Protein AF-A0A7C1HIT1-F1 (afdb_monomer)

Solvent-accessible surface area (backbone atoms only — not comparable to full-atom values): 6759 Å² total; per-residue (Å²): 109,67,68,51,52,52,29,60,74,68,69,52,84,42,75,69,48,53,55,53,48,53,53,50,50,51,51,51,54,51,48,54,52,48,53,55,49,46,60,65,65,63,60,73,76,79,74,75,85,76,88,72,82,80,82,71,89,66,81,78,59,95,64,76,54,52,67,64,52,51,56,52,52,52,51,55,50,55,66,68,71,66,65,56,73,73,54,48,55,50,52,49,55,52,53,55,50,52,50,55,51,56,56,52,57,59,60,70,75,106

Structure (mmCIF, N/CA/C/O backbone):
data_AF-A0A7C1HIT1-F1
#
_entry.id   AF-A0A7C1HIT1-F1
#
loop_
_atom_site.group_PDB
_atom_site.id
_atom_site.type_symbol
_atom_site.label_atom_id
_atom_site.label_alt_id
_atom_site.label_comp_id
_atom_site.label_asym_id
_atom_site.label_entity_id
_atom_site.label_seq_id
_atom_site.pdbx_PDB_ins_code
_atom_site.Cartn_x
_atom_site.Cartn_y
_atom_site.Cartn_z
_atom_site.occupancy
_atom_site.B_iso_or_equiv
_atom_site.auth_seq_id
_atom_site.auth_comp_id
_atom_site.auth_asym_id
_atom_site.auth_atom_id
_atom_site.pdbx_PDB_model_num
ATOM 1 N N . MET A 1 1 ? -30.526 -17.022 37.687 1.00 77.06 1 MET A N 1
ATOM 2 C CA . MET A 1 1 ? -29.998 -16.541 38.984 1.00 77.06 1 MET A CA 1
ATOM 3 C C . MET A 1 1 ? -31.082 -16.576 40.048 1.00 77.06 1 MET A C 1
ATOM 5 O O . MET A 1 1 ? -30.806 -17.114 41.108 1.00 77.06 1 MET A O 1
ATOM 9 N N . GLU A 1 2 ? -32.300 -16.109 39.755 1.00 82.25 2 GLU A N 1
ATOM 10 C CA . GLU A 1 2 ? -33.446 -16.156 40.684 1.00 82.25 2 GLU A CA 1
ATOM 11 C C . GLU A 1 2 ? -33.694 -17.533 41.310 1.00 82.25 2 GLU A C 1
ATOM 13 O O . GLU A 1 2 ? -33.853 -17.617 42.522 1.00 82.25 2 GLU A O 1
ATOM 18 N N . ASP A 1 3 ? -33.630 -18.613 40.525 1.00 80.25 3 ASP A N 1
ATOM 19 C CA . ASP A 1 3 ? -33.784 -19.978 41.053 1.00 80.25 3 ASP A CA 1
ATOM 20 C C . ASP A 1 3 ? -32.745 -20.324 42.127 1.00 80.25 3 ASP A C 1
ATOM 22 O O . ASP A 1 3 ? -33.068 -20.946 43.127 1.00 80.25 3 ASP A O 1
ATOM 26 N N . VAL A 1 4 ? -31.492 -19.891 41.950 1.00 80.88 4 VAL A N 1
ATOM 27 C CA . VAL A 1 4 ? -30.416 -20.164 42.917 1.00 80.88 4 VAL A CA 1
ATOM 28 C C . VAL A 1 4 ? -30.605 -19.335 44.184 1.00 80.88 4 VAL A C 1
ATOM 30 O O . VAL A 1 4 ? -30.333 -19.816 45.276 1.00 80.88 4 VAL A O 1
ATOM 33 N N . VAL A 1 5 ? -31.104 -18.104 44.052 1.00 82.56 5 VAL A N 1
ATOM 34 C CA . VAL A 1 5 ? -31.431 -17.247 45.199 1.00 82.56 5 VAL A CA 1
ATOM 35 C C . VAL A 1 5 ? -32.579 -17.852 46.009 1.00 82.56 5 VAL A C 1
ATOM 37 O O . VAL A 1 5 ? -32.465 -17.933 47.228 1.00 82.56 5 VAL A O 1
ATOM 40 N N . LYS A 1 6 ? -33.635 -18.341 45.346 1.00 85.88 6 LYS A N 1
ATOM 41 C CA . LYS A 1 6 ? -34.754 -19.038 46.001 1.00 85.88 6 LYS A CA 1
ATOM 42 C C . LYS A 1 6 ? -34.299 -20.329 46.686 1.00 85.88 6 LYS A C 1
ATOM 44 O O . LYS A 1 6 ? -34.639 -20.537 47.847 1.00 85.88 6 LYS A O 1
ATOM 49 N N . ASP A 1 7 ? -33.481 -21.142 46.015 1.00 84.62 7 ASP A N 1
ATOM 50 C CA . ASP A 1 7 ? -32.916 -22.374 46.583 1.00 84.62 7 ASP A CA 1
ATOM 51 C C . ASP A 1 7 ? -32.076 -22.086 47.843 1.00 84.62 7 ASP A C 1
ATOM 53 O O . ASP A 1 7 ? -32.190 -22.790 48.846 1.00 84.62 7 ASP A O 1
ATOM 57 N N . LEU A 1 8 ? -31.259 -21.025 47.820 1.00 82.06 8 LEU A N 1
ATOM 58 C CA . LEU A 1 8 ? -30.438 -20.605 48.961 1.00 82.06 8 LEU A CA 1
ATOM 59 C C . LEU A 1 8 ? -31.281 -20.035 50.111 1.00 82.06 8 LEU A C 1
ATOM 61 O O . LEU A 1 8 ? -31.013 -20.348 51.269 1.00 82.06 8 LEU A O 1
ATOM 65 N N . GLN A 1 9 ? -32.309 -19.237 49.809 1.00 83.69 9 GLN A N 1
ATOM 66 C CA . GLN A 1 9 ? -33.242 -18.697 50.808 1.00 83.69 9 GLN A CA 1
ATOM 67 C C . GLN A 1 9 ? -34.042 -19.796 51.513 1.00 83.69 9 GLN A C 1
ATOM 69 O O . GLN A 1 9 ? -34.332 -19.682 52.700 1.00 83.69 9 GLN A O 1
ATOM 74 N N . GLN A 1 10 ? -34.371 -20.868 50.793 1.00 87.25 10 GLN A N 1
ATOM 75 C CA . GLN A 1 10 ? -35.099 -22.021 51.320 1.00 87.25 10 GLN A CA 1
ATOM 76 C C . GLN A 1 10 ? -34.180 -23.088 51.943 1.00 87.25 10 GLN A C 1
ATOM 78 O O . GLN A 1 10 ? -34.660 -24.162 52.287 1.00 87.25 10 GLN A O 1
ATOM 83 N N . GLN A 1 11 ? -32.870 -22.822 52.069 1.00 78.62 11 GLN A N 1
ATOM 84 C CA . GLN A 1 11 ? -31.848 -23.770 52.551 1.00 78.62 11 GLN A CA 1
ATOM 85 C C . GLN A 1 11 ? -31.773 -25.095 51.759 1.00 78.62 11 GLN A C 1
ATOM 87 O O . GLN A 1 11 ? -31.171 -26.073 52.204 1.00 78.62 11 GLN A O 1
ATOM 92 N N . ASN A 1 12 ? -32.315 -25.122 50.541 1.00 79.19 12 ASN A N 1
ATOM 93 C CA . ASN A 1 12 ? -32.355 -26.296 49.677 1.00 79.19 12 ASN A CA 1
ATOM 94 C C . ASN A 1 12 ? -31.073 -26.391 48.843 1.00 79.19 12 ASN A C 1
ATOM 96 O O . ASN A 1 12 ? -31.036 -26.095 47.646 1.00 79.19 12 ASN A O 1
ATOM 100 N N . ILE A 1 13 ? -29.988 -26.826 49.486 1.00 80.44 13 ILE A N 1
ATOM 101 C CA . ILE A 1 13 ? -28.683 -26.984 48.837 1.00 80.44 13 ILE A CA 1
ATOM 102 C C . ILE A 1 13 ? -28.651 -28.314 48.073 1.00 80.44 13 ILE A C 1
ATOM 104 O O . ILE A 1 13 ? -28.201 -29.347 48.568 1.00 80.44 13 ILE A O 1
ATOM 108 N N . SER A 1 14 ? -29.136 -28.291 46.832 1.00 85.38 14 SER A N 1
ATOM 109 C CA . SER A 1 14 ? -29.024 -29.428 45.914 1.00 85.38 14 SER A CA 1
ATOM 110 C C . SER A 1 14 ? -27.714 -29.385 45.110 1.00 85.38 14 SER A C 1
ATOM 112 O O . SER A 1 14 ? -27.126 -28.322 44.888 1.00 85.38 14 SER A O 1
ATOM 114 N N . ARG A 1 15 ? -27.283 -30.531 44.557 1.00 83.38 15 ARG A N 1
ATOM 115 C CA . ARG A 1 15 ? -26.155 -30.595 43.597 1.00 83.38 15 ARG A CA 1
ATOM 116 C C . ARG A 1 15 ? -26.329 -29.639 42.410 1.00 83.38 15 ARG A C 1
ATOM 118 O O . ARG A 1 15 ? -25.359 -29.063 41.926 1.00 83.38 15 ARG A O 1
ATOM 125 N N . ARG A 1 16 ? -27.569 -29.438 41.953 1.00 85.81 16 ARG A N 1
ATOM 126 C CA . ARG A 1 16 ? -27.893 -28.523 40.849 1.00 85.81 16 ARG A CA 1
ATOM 127 C C . ARG A 1 16 ? -27.626 -27.066 41.229 1.00 85.81 16 ARG A C 1
ATOM 129 O O . ARG A 1 16 ? -27.129 -26.304 40.401 1.00 85.81 16 ARG A O 1
ATOM 136 N N . THR A 1 17 ? -27.928 -26.695 42.469 1.00 85.50 17 THR A N 1
ATOM 137 C CA . THR A 1 17 ? -27.707 -25.355 43.027 1.00 85.50 17 THR A CA 1
ATOM 138 C C . THR A 1 17 ? -26.206 -25.058 43.130 1.00 85.50 17 THR A C 1
ATOM 140 O O . THR A 1 17 ? -25.763 -24.005 42.674 1.00 85.50 17 THR A O 1
ATOM 143 N N . ILE A 1 18 ? -25.405 -26.028 43.591 1.00 86.56 18 ILE A N 1
ATOM 144 C CA . ILE A 1 18 ? -23.933 -25.927 43.660 1.00 86.56 18 ILE A CA 1
ATOM 145 C C . ILE A 1 18 ? -23.318 -25.721 42.266 1.00 86.56 18 ILE A C 1
ATOM 147 O O . ILE A 1 18 ? -22.551 -24.779 42.064 1.00 86.56 18 ILE A O 1
ATOM 151 N N . ASN A 1 19 ? -23.700 -26.540 41.280 1.00 88.94 19 ASN A N 1
ATOM 152 C CA . ASN A 1 19 ? -23.169 -26.440 39.913 1.00 88.94 19 ASN A CA 1
ATOM 153 C C . ASN A 1 19 ? -23.491 -25.088 39.258 1.00 88.94 19 ASN A C 1
ATOM 155 O O . ASN A 1 19 ? -22.644 -24.482 38.601 1.00 88.94 19 ASN A O 1
ATOM 159 N N . ARG A 1 20 ? -24.716 -24.582 39.454 1.00 88.81 20 ARG A N 1
ATOM 160 C CA . ARG A 1 20 ? -25.106 -23.253 38.960 1.00 88.81 20 ARG A CA 1
ATOM 161 C C . ARG A 1 20 ? -24.272 -22.150 39.603 1.00 88.81 20 ARG A C 1
ATOM 163 O O . ARG A 1 20 ? -23.897 -21.200 38.920 1.00 88.81 20 ARG A O 1
ATOM 170 N N . GLN A 1 21 ? -23.944 -22.292 40.883 1.00 90.06 21 GLN A N 1
ATOM 171 C CA . GLN A 1 21 ? -23.172 -21.287 41.597 1.00 90.06 21 GLN A CA 1
ATOM 172 C C . GLN A 1 21 ? -21.691 -21.279 41.221 1.00 90.06 21 GLN A C 1
ATOM 174 O O . GLN A 1 21 ? -21.098 -20.207 41.119 1.00 90.06 21 GLN A O 1
ATOM 179 N N . GLN A 1 22 ? -21.125 -22.435 40.874 1.00 89.44 22 GLN A N 1
ATOM 180 C CA . GLN A 1 22 ? -19.801 -22.518 40.248 1.00 89.44 22 GLN A CA 1
ATOM 181 C C . GLN A 1 22 ? -19.765 -21.812 38.883 1.00 89.44 22 GLN A C 1
ATOM 183 O O . GLN A 1 22 ? -18.841 -21.048 38.611 1.00 89.44 22 GLN A O 1
ATOM 188 N N . GLN A 1 23 ? -20.795 -21.993 38.048 1.00 90.12 23 GLN A N 1
ATOM 189 C CA . GLN A 1 23 ? -20.891 -21.299 36.756 1.00 90.12 23 GLN A CA 1
ATOM 190 C C . GLN A 1 23 ? -21.031 -19.778 36.914 1.00 90.12 23 GLN A C 1
ATOM 192 O O . GLN A 1 23 ? -20.432 -19.021 36.151 1.00 90.12 23 GLN A O 1
ATOM 197 N N . ILE A 1 24 ? -21.813 -19.318 37.897 1.00 90.25 24 ILE A N 1
ATOM 198 C CA . ILE A 1 24 ? -21.965 -17.886 38.198 1.00 90.25 24 ILE A CA 1
ATOM 199 C C . ILE A 1 24 ? -20.632 -17.299 38.668 1.00 90.25 24 ILE A C 1
ATOM 201 O O . ILE A 1 24 ? -20.219 -16.258 38.158 1.00 90.25 24 ILE A O 1
ATOM 205 N N . LEU A 1 25 ? -19.927 -17.987 39.570 1.00 90.75 25 LEU A N 1
ATOM 206 C CA . LEU A 1 25 ? -18.607 -17.570 40.040 1.00 90.75 25 LEU A CA 1
ATOM 207 C C . LEU A 1 25 ? -17.604 -17.450 38.886 1.00 90.75 25 LEU A C 1
ATOM 209 O O . LEU A 1 25 ? -16.919 -16.436 38.773 1.00 90.75 25 LEU A O 1
ATOM 213 N N . GLN A 1 26 ? -17.555 -18.442 37.997 1.00 90.75 26 GLN A N 1
ATOM 214 C CA . GLN A 1 26 ? -16.667 -18.420 36.836 1.00 90.75 26 GLN A CA 1
ATOM 215 C C . GLN A 1 26 ? -16.956 -17.219 35.922 1.00 90.75 26 GLN A C 1
ATOM 217 O O . GLN A 1 26 ? -16.041 -16.481 35.564 1.00 90.75 26 GLN A O 1
ATOM 222 N N . ARG A 1 27 ? -18.236 -16.951 35.628 1.00 89.75 27 ARG A N 1
ATOM 223 C CA . ARG A 1 27 ? -18.643 -15.786 34.824 1.00 89.75 27 ARG A CA 1
ATOM 224 C C . ARG A 1 27 ? -18.283 -14.455 35.486 1.00 89.75 27 ARG A C 1
ATOM 226 O O . ARG A 1 27 ? -17.919 -13.519 34.781 1.00 89.75 27 ARG A O 1
ATOM 233 N N . LEU A 1 28 ? -18.368 -14.355 36.814 1.00 90.19 28 LEU A N 1
ATOM 234 C CA . LEU A 1 28 ? -17.968 -13.151 37.550 1.00 90.19 28 LEU A CA 1
ATOM 235 C C . LEU A 1 28 ? -16.453 -12.918 37.488 1.00 90.19 28 LEU A C 1
ATOM 237 O O . LEU A 1 28 ? -16.017 -11.787 37.270 1.00 90.19 28 LEU A O 1
ATOM 241 N N . LEU A 1 29 ? -15.655 -13.980 37.619 1.00 92.31 29 LEU A N 1
ATOM 242 C CA . LEU A 1 29 ? -14.197 -13.911 37.479 1.00 92.31 29 LEU A CA 1
ATOM 243 C C . LEU A 1 29 ? -13.788 -13.503 36.057 1.00 92.31 29 LEU A C 1
ATOM 245 O O . LEU A 1 29 ? -12.932 -12.630 35.881 1.00 92.31 29 LEU A O 1
ATOM 249 N N . ASP A 1 30 ? -14.441 -14.073 35.044 1.00 86.12 30 ASP A N 1
ATOM 250 C CA . ASP A 1 30 ? -14.210 -13.723 33.642 1.00 86.12 30 ASP A CA 1
ATOM 251 C C . ASP A 1 30 ? -14.619 -12.274 33.345 1.00 86.12 30 ASP A C 1
ATOM 253 O O . ASP A 1 30 ? -13.874 -11.547 32.683 1.00 86.12 30 ASP A O 1
ATOM 257 N N . ALA A 1 31 ? -15.748 -11.810 33.890 1.00 86.31 31 ALA A N 1
ATOM 258 C CA . ALA A 1 31 ? -16.193 -10.425 33.760 1.00 86.31 31 ALA A CA 1
ATOM 259 C C . ALA A 1 31 ? -15.206 -9.440 34.408 1.00 86.31 31 ALA A C 1
ATOM 261 O O . ALA A 1 31 ? -14.847 -8.438 33.790 1.00 86.31 31 ALA A O 1
ATOM 262 N N . GLN A 1 32 ? -14.698 -9.742 35.607 1.00 82.75 32 GLN A N 1
ATOM 263 C CA . GLN A 1 32 ? -13.685 -8.923 36.282 1.00 82.75 32 GLN A CA 1
ATOM 264 C C . GLN A 1 32 ? -12.375 -8.865 35.482 1.00 82.75 32 GLN A C 1
ATOM 266 O O . GLN A 1 32 ? -11.771 -7.796 35.335 1.00 82.75 32 GLN A O 1
ATOM 271 N N . LYS A 1 33 ? -11.933 -10.005 34.939 1.00 83.00 33 LYS A N 1
ATOM 272 C CA . LYS A 1 33 ? -10.743 -10.086 34.081 1.00 83.00 33 LYS A CA 1
ATOM 273 C C . LYS A 1 33 ? -10.941 -9.309 32.779 1.00 83.00 33 LYS A C 1
ATOM 275 O O . LYS A 1 33 ? -10.030 -8.598 32.357 1.00 83.00 33 LYS A O 1
ATOM 280 N N . SER A 1 34 ? -12.121 -9.412 32.168 1.00 76.69 34 SER A N 1
ATOM 281 C CA . SER A 1 34 ? -12.482 -8.691 30.947 1.00 76.69 34 SER A CA 1
ATOM 282 C C . SER A 1 34 ? -12.547 -7.184 31.177 1.00 76.69 34 SER A C 1
ATOM 284 O O . SER A 1 34 ? -11.946 -6.448 30.403 1.00 76.69 34 SER A O 1
ATOM 286 N N . ALA A 1 35 ? -13.183 -6.724 32.258 1.00 77.19 35 ALA A N 1
ATOM 287 C CA . ALA A 1 35 ? -13.243 -5.306 32.619 1.00 77.19 35 ALA A CA 1
ATOM 288 C C . ALA A 1 35 ? -11.832 -4.719 32.797 1.00 77.19 35 ALA A C 1
ATOM 290 O O . ALA A 1 35 ? -11.476 -3.744 32.141 1.00 77.19 35 ALA A O 1
ATOM 291 N N . ARG A 1 36 ? -10.965 -5.402 33.561 1.00 74.69 36 ARG A N 1
ATOM 292 C CA . ARG A 1 36 ? -9.557 -4.997 33.734 1.00 74.69 36 ARG A CA 1
ATOM 293 C C . ARG A 1 36 ? -8.770 -4.994 32.423 1.00 74.69 36 ARG A C 1
ATOM 295 O O . ARG A 1 36 ? -7.968 -4.091 32.192 1.00 74.69 36 ARG A O 1
ATOM 302 N N . LYS A 1 37 ? -8.976 -5.995 31.559 1.00 65.81 37 LYS A N 1
ATOM 303 C CA . LYS A 1 37 ? -8.314 -6.085 30.246 1.00 65.81 37 LYS A CA 1
ATOM 304 C C . LYS A 1 37 ? -8.804 -4.994 29.296 1.00 65.81 3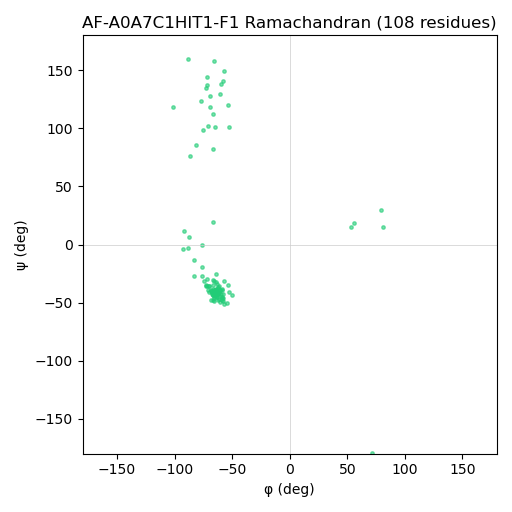7 LYS A C 1
ATOM 306 O O . LYS A 1 37 ? -8.000 -4.435 28.558 1.00 65.81 37 LYS A O 1
ATOM 311 N N . GLN A 1 38 ? -10.094 -4.679 29.319 1.00 62.19 38 GLN A N 1
ATOM 312 C CA . GLN A 1 38 ? -10.704 -3.624 28.519 1.00 62.19 38 GLN A CA 1
ATOM 313 C C . GLN A 1 38 ? -10.220 -2.243 28.966 1.00 62.19 38 GLN A C 1
ATOM 315 O O . GLN A 1 38 ? -9.882 -1.442 28.102 1.00 62.19 38 GLN A O 1
ATOM 320 N N . ASP A 1 39 ? -10.071 -1.997 30.270 1.00 59.47 39 ASP A N 1
ATOM 321 C CA . ASP A 1 39 ? -9.464 -0.766 30.799 1.00 59.47 39 ASP A CA 1
ATOM 322 C C . ASP A 1 39 ? -7.984 -0.631 30.406 1.00 59.47 39 ASP A C 1
ATOM 324 O O . ASP A 1 39 ? -7.526 0.455 30.044 1.00 59.47 39 ASP A O 1
ATOM 328 N N . TYR A 1 40 ? -7.232 -1.739 30.400 1.00 59.41 40 TYR A N 1
ATOM 329 C CA . TYR A 1 40 ? -5.843 -1.754 29.921 1.00 59.41 40 TYR A CA 1
ATOM 330 C C . TYR A 1 40 ? -5.738 -1.574 28.397 1.00 59.41 40 TYR A C 1
ATOM 332 O O . TYR A 1 40 ? -4.817 -0.918 27.914 1.00 59.41 40 TYR A O 1
ATOM 340 N N . SER A 1 41 ? -6.684 -2.132 27.637 1.00 60.59 41 SER A N 1
ATOM 341 C CA . SER A 1 41 ? -6.701 -2.111 26.168 1.00 60.59 41 SER A CA 1
ATOM 342 C C . SER A 1 41 ? -7.297 -0.828 25.581 1.00 60.59 41 SER A C 1
ATOM 344 O O . SER A 1 41 ? -6.953 -0.473 24.456 1.00 60.59 41 SER A O 1
ATOM 346 N N . ARG A 1 42 ? -8.201 -0.143 26.296 1.00 58.22 42 ARG A N 1
ATOM 347 C CA . ARG A 1 42 ? -8.859 1.099 25.850 1.00 58.22 42 ARG A CA 1
ATOM 348 C C . ARG A 1 42 ? -8.096 2.366 26.201 1.00 58.22 42 ARG A C 1
ATOM 350 O O . ARG A 1 42 ? -8.510 3.440 25.764 1.00 58.22 42 ARG A O 1
ATOM 357 N N . LYS A 1 43 ? -6.964 2.275 26.910 1.00 60.22 43 LYS A N 1
ATOM 358 C CA . LYS A 1 43 ? -5.979 3.364 26.919 1.00 60.22 43 LYS A CA 1
ATOM 359 C C . LYS A 1 43 ? -5.383 3.469 25.521 1.00 60.22 43 LYS A C 1
ATOM 361 O O . LYS A 1 43 ? -4.327 2.919 25.225 1.00 60.22 43 LYS A O 1
ATOM 366 N N . ARG A 1 44 ? -6.121 4.154 24.651 1.00 60.31 44 ARG A N 1
ATOM 367 C CA . ARG A 1 44 ? -5.720 4.557 23.313 1.00 60.31 44 ARG A CA 1
ATOM 368 C C . ARG A 1 44 ? -4.392 5.299 23.470 1.00 60.31 44 ARG A C 1
ATOM 370 O O . ARG A 1 44 ? -4.375 6.444 23.914 1.00 60.31 44 ARG A O 1
ATOM 377 N N . LYS A 1 45 ? -3.273 4.633 23.186 1.00 61.84 45 LYS A N 1
ATOM 378 C CA . LYS A 1 45 ? -1.982 5.305 23.057 1.00 61.84 45 LYS A CA 1
ATOM 379 C C . LYS A 1 45 ? -2.076 6.084 21.755 1.00 61.84 45 LYS A C 1
ATOM 381 O O . LYS A 1 45 ? -2.077 5.487 20.685 1.00 61.84 45 LYS A O 1
ATOM 386 N N . GLY A 1 46 ? -2.298 7.392 21.849 1.00 65.00 46 GLY A N 1
ATOM 387 C CA . GLY A 1 46 ? -2.193 8.258 20.684 1.00 65.00 46 GLY A CA 1
ATOM 388 C C . GLY A 1 46 ? -0.742 8.233 20.238 1.00 65.00 46 GLY A C 1
ATOM 389 O O . GLY A 1 46 ? 0.095 8.853 20.883 1.00 65.00 46 GLY A O 1
ATOM 390 N N . GLU A 1 47 ? -0.426 7.466 19.200 1.00 69.06 47 GLU A N 1
ATOM 391 C CA . GLU A 1 47 ? 0.837 7.666 18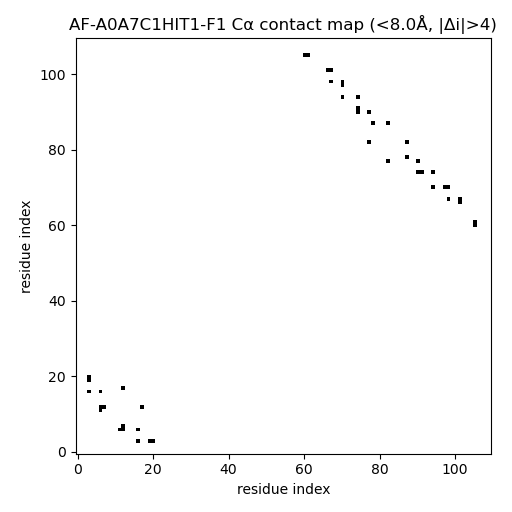.503 1.00 69.06 47 GLU A CA 1
ATOM 392 C C . GLU A 1 47 ? 0.743 9.007 17.772 1.00 69.06 47 GLU A C 1
ATOM 394 O O . GLU A 1 47 ? -0.233 9.279 17.067 1.00 69.06 47 GLU A O 1
ATOM 399 N N . THR A 1 48 ? 1.724 9.881 17.988 1.00 74.44 48 THR A N 1
ATOM 400 C CA . THR A 1 48 ? 1.891 11.105 17.205 1.00 74.44 48 THR A CA 1
ATOM 401 C C . THR A 1 48 ? 2.089 10.727 15.739 1.00 74.44 48 THR A C 1
ATOM 403 O O . THR A 1 48 ? 2.796 9.765 15.433 1.00 74.44 48 THR A O 1
ATOM 406 N N . GLY A 1 49 ? 1.452 11.469 14.826 1.00 74.81 49 GLY A N 1
ATOM 407 C CA . GLY A 1 49 ? 1.575 11.226 13.390 1.00 74.81 49 GLY A CA 1
ATOM 408 C C . GLY A 1 49 ? 3.044 11.210 12.974 1.00 74.81 49 GLY A C 1
ATOM 409 O O . GLY A 1 49 ? 3.763 12.184 13.190 1.00 74.81 49 GLY A O 1
ATOM 410 N N . LYS A 1 50 ? 3.501 10.083 12.422 1.00 77.31 50 LYS A N 1
ATOM 411 C CA . LYS A 1 50 ? 4.860 9.958 11.891 1.00 77.31 50 LYS A CA 1
ATOM 412 C C . LYS A 1 50 ? 4.938 10.744 10.587 1.00 77.31 50 LYS A C 1
ATOM 414 O O . LYS A 1 50 ? 4.042 10.644 9.751 1.00 77.31 50 LYS A O 1
ATOM 419 N N . TYR A 1 51 ? 5.999 11.527 10.426 1.00 77.88 51 TYR A N 1
ATOM 420 C CA . TYR A 1 51 ? 6.286 12.189 9.162 1.00 77.88 51 TYR A CA 1
ATOM 421 C C . TYR A 1 51 ? 6.690 11.129 8.135 1.00 77.88 51 TYR A C 1
ATOM 423 O O . TYR A 1 51 ? 7.683 10.427 8.326 1.00 77.88 51 TYR A O 1
ATOM 431 N N . TYR A 1 52 ? 5.908 11.009 7.066 1.00 77.69 52 TYR A N 1
ATOM 432 C CA . TYR A 1 52 ? 6.281 10.241 5.887 1.00 77.69 52 TYR A CA 1
ATOM 4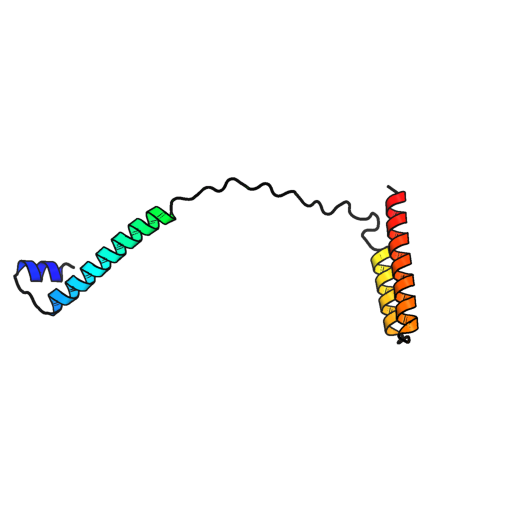33 C C . TYR A 1 52 ? 6.754 11.238 4.830 1.00 77.69 52 TYR A C 1
ATOM 435 O O . TYR A 1 52 ? 5.963 12.102 4.443 1.00 77.69 52 TYR A O 1
ATOM 443 N N . PRO A 1 53 ? 8.015 11.166 4.372 1.00 80.38 53 PRO A N 1
ATOM 444 C CA . PRO A 1 53 ? 8.435 11.975 3.243 1.00 80.38 53 PRO A CA 1
ATOM 445 C C . PRO A 1 53 ? 7.582 11.591 2.030 1.00 80.38 53 PRO A C 1
ATOM 447 O O . PRO A 1 53 ? 7.433 10.409 1.712 1.00 80.38 53 PRO A O 1
ATOM 450 N N . ALA A 1 54 ? 7.000 12.590 1.371 1.00 74.44 54 ALA A N 1
ATOM 451 C CA . ALA A 1 54 ? 6.313 12.374 0.110 1.00 74.44 54 ALA A CA 1
ATOM 452 C C . ALA A 1 54 ? 7.358 11.976 -0.939 1.00 74.44 54 ALA A C 1
ATOM 454 O O . ALA A 1 54 ? 8.214 12.780 -1.306 1.00 74.44 54 ALA A O 1
ATOM 455 N N . ILE A 1 55 ? 7.299 10.729 -1.406 1.00 75.69 55 ILE A N 1
ATOM 456 C CA . ILE A 1 55 ? 8.046 10.301 -2.588 1.00 75.69 55 ILE A CA 1
ATOM 457 C C . ILE A 1 55 ? 7.288 10.877 -3.777 1.00 75.69 55 ILE A C 1
ATOM 459 O O . ILE A 1 55 ? 6.250 10.355 -4.178 1.00 75.69 55 ILE A O 1
ATOM 463 N N . ASN A 1 56 ? 7.766 12.010 -4.279 1.00 76.69 56 ASN A N 1
ATOM 464 C CA . ASN A 1 56 ? 7.229 12.605 -5.489 1.00 76.69 56 ASN A CA 1
ATOM 465 C C . ASN A 1 56 ? 7.791 11.807 -6.681 1.00 76.69 56 ASN A C 1
ATOM 467 O O . ASN A 1 56 ? 9.016 11.689 -6.759 1.00 76.69 56 ASN A O 1
ATOM 471 N N . PRO A 1 57 ? 6.964 11.233 -7.576 1.00 69.19 57 PRO A N 1
ATOM 472 C CA . PRO A 1 57 ? 7.423 10.381 -8.682 1.00 69.19 57 PRO A CA 1
ATOM 473 C C . PRO A 1 57 ? 8.255 11.093 -9.774 1.00 69.19 57 PRO A C 1
ATOM 475 O O . PRO A 1 57 ? 8.422 10.547 -10.857 1.00 69.19 57 PRO A O 1
ATOM 478 N N . GLY A 1 58 ? 8.830 12.266 -9.496 1.00 74.81 58 GLY A N 1
ATOM 479 C CA . GLY A 1 58 ? 9.537 13.082 -10.481 1.00 74.81 58 GLY A CA 1
ATOM 480 C C . GLY A 1 58 ? 8.589 13.732 -11.492 1.00 74.81 58 GLY A C 1
ATOM 481 O O . GLY A 1 58 ? 7.367 13.593 -11.405 1.00 74.81 58 GLY A O 1
ATOM 482 N N . ALA A 1 59 ? 9.158 14.489 -12.430 1.00 71.75 59 ALA A N 1
ATOM 483 C CA . ALA A 1 59 ? 8.414 15.020 -13.566 1.00 71.75 59 ALA A CA 1
ATOM 484 C C . ALA A 1 59 ? 8.078 13.889 -14.550 1.00 71.75 59 ALA A C 1
ATOM 486 O O . ALA A 1 59 ? 8.859 12.953 -14.729 1.00 71.75 59 ALA A O 1
ATOM 487 N N . LEU A 1 60 ? 6.903 13.971 -15.175 1.00 70.06 60 LEU A N 1
ATOM 488 C CA . LEU A 1 60 ? 6.526 13.056 -16.247 1.00 70.06 60 LEU A CA 1
ATOM 489 C C . LEU A 1 60 ? 7.360 13.395 -17.498 1.00 70.06 60 LEU A C 1
ATOM 491 O O . LEU A 1 60 ? 7.496 14.583 -17.785 1.00 70.06 60 LEU A O 1
ATOM 495 N N . PRO A 1 61 ? 7.895 12.411 -18.244 1.00 71.31 61 PRO A N 1
ATOM 496 C CA . PRO A 1 61 ? 8.610 12.688 -19.489 1.00 71.31 61 PRO A CA 1
ATOM 497 C C . PRO A 1 61 ? 7.719 13.438 -20.490 1.00 71.31 61 PRO A C 1
ATOM 499 O O . PRO A 1 61 ? 6.548 13.080 -20.639 1.00 71.31 61 PRO A O 1
ATOM 502 N N . ASP A 1 62 ? 8.278 14.413 -21.213 1.00 69.44 62 ASP A N 1
ATOM 503 C CA . ASP A 1 62 ? 7.540 15.263 -22.171 1.00 69.44 62 ASP A CA 1
ATOM 504 C C . ASP A 1 62 ? 6.820 14.463 -23.266 1.00 69.44 62 ASP A C 1
ATOM 506 O O . ASP A 1 62 ? 5.748 14.838 -23.733 1.00 69.44 62 ASP A O 1
ATOM 510 N N . ASP A 1 63 ? 7.398 13.325 -23.650 1.00 72.88 63 ASP A N 1
ATOM 511 C CA . ASP A 1 63 ? 6.872 12.420 -24.673 1.00 72.88 63 ASP A CA 1
ATOM 512 C C . ASP A 1 63 ? 5.970 11.312 -24.092 1.00 72.88 63 ASP A C 1
ATOM 514 O O . ASP A 1 63 ? 5.709 10.310 -24.749 1.00 72.88 63 ASP A O 1
ATOM 518 N N . LEU A 1 64 ? 5.559 11.414 -22.817 1.00 73.25 64 LEU A N 1
ATOM 519 C CA . LEU A 1 64 ? 4.713 10.436 -22.105 1.00 73.25 64 LEU A CA 1
ATOM 520 C C . LEU A 1 64 ? 5.230 8.977 -22.132 1.00 73.25 64 LEU A C 1
ATOM 522 O O . LEU A 1 64 ? 4.497 8.039 -21.813 1.00 73.25 64 LEU A O 1
ATOM 526 N N . GLY A 1 65 ? 6.498 8.767 -22.495 1.00 71.56 65 GLY A N 1
ATOM 527 C CA . GLY A 1 65 ? 7.099 7.446 -22.686 1.00 71.56 65 GLY A CA 1
ATOM 528 C C . GLY A 1 65 ? 6.800 6.785 -24.039 1.00 71.56 65 GLY A C 1
ATOM 529 O O . GLY A 1 65 ? 7.041 5.582 -24.183 1.00 71.56 65 GLY A O 1
ATOM 530 N N . GLU A 1 66 ? 6.301 7.521 -25.037 1.00 74.94 66 GLU A N 1
ATOM 531 C CA . GLU A 1 66 ? 5.975 6.977 -26.361 1.00 74.94 66 GLU A CA 1
ATOM 532 C C . GLU A 1 66 ? 7.203 6.413 -27.085 1.00 74.94 66 GLU A C 1
ATOM 534 O O . GLU A 1 66 ? 7.158 5.259 -27.531 1.00 74.94 66 GLU A O 1
ATOM 539 N N . LYS A 1 67 ? 8.321 7.150 -27.131 1.00 76.12 67 LYS A N 1
ATOM 540 C CA . LYS A 1 67 ? 9.598 6.648 -27.676 1.00 76.12 67 LYS A CA 1
ATOM 541 C C . LYS A 1 67 ? 10.056 5.350 -27.011 1.00 76.12 67 LYS A C 1
ATOM 543 O O . LYS A 1 67 ? 10.300 4.362 -27.701 1.00 76.12 67 LYS A O 1
ATOM 548 N N . ASN A 1 68 ? 10.082 5.307 -25.678 1.00 76.25 68 ASN A N 1
ATOM 549 C CA . ASN A 1 68 ? 10.481 4.109 -24.930 1.00 76.25 68 ASN A CA 1
ATOM 550 C C . ASN A 1 68 ? 9.547 2.922 -25.223 1.00 76.25 68 ASN A C 1
ATOM 552 O O . ASN A 1 68 ? 10.003 1.783 -25.350 1.00 76.25 68 ASN A O 1
ATOM 556 N N . SER A 1 69 ? 8.249 3.177 -25.419 1.00 80.88 69 SER A N 1
ATOM 557 C CA . SER A 1 69 ? 7.287 2.148 -25.825 1.00 80.88 69 SER A CA 1
ATOM 558 C C . SER A 1 69 ? 7.552 1.607 -27.235 1.00 80.88 69 SER A C 1
ATOM 560 O O . SER A 1 69 ? 7.400 0.405 -27.458 1.00 80.88 69 SER A O 1
ATOM 562 N N . GLN A 1 70 ? 7.946 2.453 -28.192 1.00 83.75 70 GLN A N 1
ATOM 563 C CA . GLN A 1 70 ? 8.276 2.021 -29.558 1.00 83.75 70 GLN A CA 1
ATOM 564 C C . GLN A 1 70 ? 9.540 1.152 -29.575 1.00 83.75 70 GLN A C 1
ATOM 566 O O . GLN A 1 70 ? 9.508 0.034 -30.089 1.00 83.75 70 GLN A O 1
ATOM 571 N N . ILE A 1 71 ? 10.598 1.605 -28.898 1.00 84.88 71 ILE A N 1
ATOM 572 C CA . ILE A 1 71 ? 11.874 0.888 -28.774 1.00 84.88 71 ILE A CA 1
ATOM 573 C C . ILE A 1 71 ? 11.664 -0.505 -28.148 1.00 84.88 71 ILE A C 1
ATOM 575 O O . ILE A 1 71 ? 12.177 -1.508 -28.647 1.00 84.88 71 ILE A O 1
ATOM 579 N N . GLN A 1 72 ? 10.834 -0.606 -27.102 1.00 83.75 72 GLN A N 1
ATOM 580 C CA . GLN A 1 72 ? 10.485 -1.893 -26.485 1.00 83.75 72 GLN A CA 1
ATOM 581 C C . GLN A 1 72 ? 9.724 -2.830 -27.434 1.00 83.75 72 GLN A C 1
ATOM 583 O O . GLN A 1 72 ? 9.964 -4.041 -27.432 1.00 83.75 72 GLN A O 1
ATOM 588 N N . ARG A 1 73 ? 8.799 -2.305 -28.248 1.00 85.25 73 ARG A N 1
ATOM 589 C CA . ARG A 1 73 ? 8.055 -3.116 -29.229 1.00 85.25 73 ARG A CA 1
ATOM 590 C C . ARG A 1 73 ? 8.980 -3.673 -30.306 1.00 85.25 73 ARG A C 1
ATOM 592 O O . ARG A 1 73 ? 8.813 -4.833 -30.692 1.00 85.25 73 ARG A O 1
ATOM 599 N N . ASP A 1 74 ? 9.948 -2.884 -30.752 1.00 85.19 74 ASP A N 1
ATOM 600 C CA . ASP A 1 74 ? 10.919 -3.303 -31.762 1.00 85.19 74 ASP A CA 1
ATOM 601 C C . ASP A 1 74 ? 11.903 -4.337 -31.205 1.00 85.19 74 ASP A C 1
ATOM 603 O O . ASP A 1 74 ? 12.154 -5.350 -31.860 1.00 85.19 74 ASP A O 1
ATOM 607 N N . LEU A 1 75 ? 12.346 -4.185 -29.950 1.00 85.00 75 LEU A N 1
ATOM 608 C CA . LEU A 1 75 ? 13.120 -5.214 -29.247 1.00 85.00 75 LEU A CA 1
ATOM 609 C C . LEU A 1 75 ? 12.347 -6.540 -29.159 1.00 85.00 75 LEU A C 1
ATOM 611 O O . LEU A 1 75 ? 12.891 -7.604 -29.454 1.00 85.00 75 LEU A O 1
ATOM 615 N N . LEU A 1 76 ? 11.064 -6.496 -28.785 1.00 84.44 76 LEU A N 1
ATOM 616 C CA . LEU A 1 76 ? 10.221 -7.695 -28.723 1.00 84.44 76 LEU A CA 1
ATOM 617 C C . LEU A 1 76 ? 10.018 -8.340 -30.098 1.00 84.44 76 LEU A C 1
ATOM 619 O O . LEU A 1 76 ? 9.885 -9.563 -30.179 1.00 84.44 76 LEU A O 1
ATOM 623 N N . ARG A 1 77 ? 9.982 -7.545 -31.172 1.00 85.06 77 ARG A N 1
ATOM 624 C CA . ARG A 1 77 ? 9.912 -8.056 -32.545 1.00 85.06 77 ARG A CA 1
ATOM 625 C C . ARG A 1 77 ? 11.215 -8.749 -32.931 1.00 85.06 77 ARG A C 1
ATOM 627 O O . ARG A 1 77 ? 11.158 -9.897 -33.356 1.00 85.06 77 ARG A O 1
ATOM 634 N N . ALA A 1 78 ? 12.358 -8.116 -32.675 1.00 80.69 78 ALA A N 1
ATOM 635 C CA . ALA A 1 78 ? 13.667 -8.705 -32.932 1.00 80.69 78 ALA A CA 1
ATOM 636 C C . ALA A 1 78 ? 13.852 -10.018 -32.147 1.00 80.69 78 ALA A C 1
ATOM 638 O O . ALA A 1 78 ? 14.217 -11.043 -32.708 1.00 80.69 78 ALA A O 1
ATOM 639 N N . LEU A 1 79 ? 13.497 -10.065 -30.861 1.00 78.94 79 LEU A N 1
ATOM 640 C CA . LEU A 1 79 ? 13.618 -11.300 -30.074 1.00 78.94 79 LEU A CA 1
ATOM 641 C C . LEU A 1 79 ? 12.720 -12.448 -30.578 1.00 78.94 79 LEU A C 1
ATOM 643 O O . LEU A 1 79 ? 13.053 -13.615 -30.364 1.00 78.94 79 LEU A O 1
ATOM 647 N N . LYS A 1 80 ? 11.609 -12.150 -31.267 1.00 80.25 80 LYS A N 1
ATOM 648 C CA . LYS A 1 80 ? 10.729 -13.163 -31.878 1.00 80.25 80 LYS A CA 1
ATOM 649 C C . LYS A 1 80 ? 11.285 -13.766 -33.168 1.00 80.25 80 LYS A C 1
ATOM 651 O O . LYS A 1 80 ? 10.849 -14.851 -33.540 1.00 80.25 80 LYS A O 1
ATOM 656 N N . GLU A 1 81 ? 12.239 -13.115 -33.824 1.00 79.38 81 GLU A N 1
ATOM 657 C CA . GLU A 1 81 ? 12.825 -13.576 -35.093 1.00 79.38 81 GLU A CA 1
ATOM 658 C C . GLU A 1 81 ? 13.829 -14.734 -34.918 1.00 79.38 81 GLU A C 1
ATOM 660 O O . GLU A 1 81 ? 14.332 -15.270 -35.900 1.00 79.38 81 GLU A O 1
ATOM 665 N N . GLY A 1 82 ? 14.069 -15.195 -33.681 1.00 74.81 82 GLY A N 1
ATOM 666 C CA . GLY A 1 82 ? 14.788 -16.449 -33.422 1.00 74.81 82 GLY A CA 1
ATOM 667 C C . GLY A 1 82 ? 16.311 -16.358 -33.538 1.00 74.81 82 GLY A C 1
ATOM 668 O O . GLY A 1 82 ? 16.960 -17.349 -33.870 1.00 74.81 82 GLY A O 1
ATOM 669 N N . TYR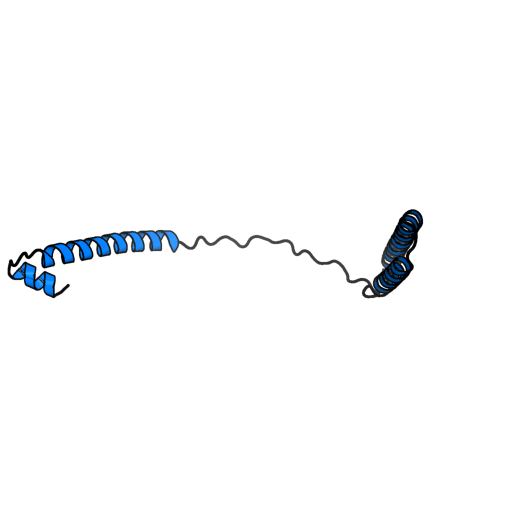 A 1 83 ? 16.894 -15.190 -33.257 1.00 78.69 83 TYR A N 1
ATOM 670 C CA . TYR A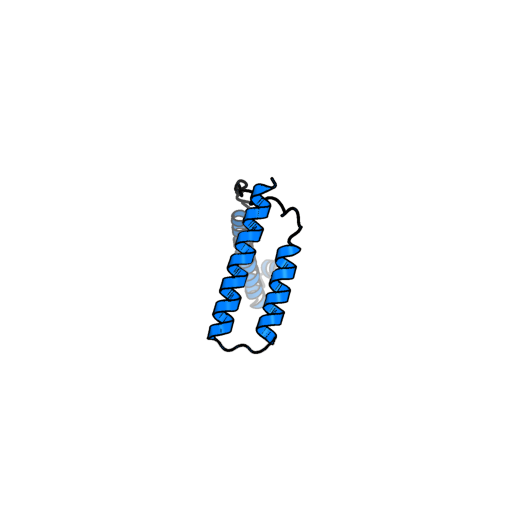 1 83 ? 18.346 -14.984 -33.268 1.00 78.69 83 TYR A CA 1
ATOM 671 C C . TYR A 1 83 ? 19.101 -15.930 -32.318 1.00 78.69 83 TYR A C 1
ATOM 673 O O . TYR A 1 83 ? 18.593 -16.301 -31.256 1.00 78.69 83 TYR A O 1
ATOM 681 N N . THR A 1 84 ? 20.343 -16.290 -32.668 1.00 82.81 84 THR A N 1
ATOM 682 C CA . THR A 1 84 ? 21.233 -17.051 -31.773 1.00 82.81 84 THR A CA 1
ATOM 683 C C . THR A 1 84 ? 21.604 -16.220 -30.538 1.00 82.81 84 THR A C 1
ATOM 685 O O . THR A 1 84 ? 21.519 -14.992 -30.554 1.00 82.81 84 THR A O 1
ATOM 688 N N . LYS A 1 85 ? 22.009 -16.885 -29.446 1.00 78.50 85 LYS A N 1
ATOM 689 C CA . LYS A 1 85 ? 22.259 -16.240 -28.141 1.00 78.50 85 LYS A CA 1
ATOM 690 C C . LYS A 1 85 ? 23.222 -15.048 -28.226 1.00 78.50 85 LYS A C 1
ATOM 692 O O . LYS A 1 85 ? 22.935 -14.007 -27.647 1.00 78.50 85 LYS A O 1
ATOM 697 N N . ASP A 1 86 ? 24.283 -15.164 -29.019 1.00 80.69 86 ASP A N 1
ATOM 698 C CA . ASP A 1 86 ? 25.281 -14.100 -29.179 1.00 80.69 86 ASP A CA 1
ATOM 699 C C . ASP A 1 86 ? 24.684 -12.837 -29.821 1.00 80.69 86 ASP A C 1
ATOM 701 O O . ASP A 1 86 ? 24.963 -11.716 -29.395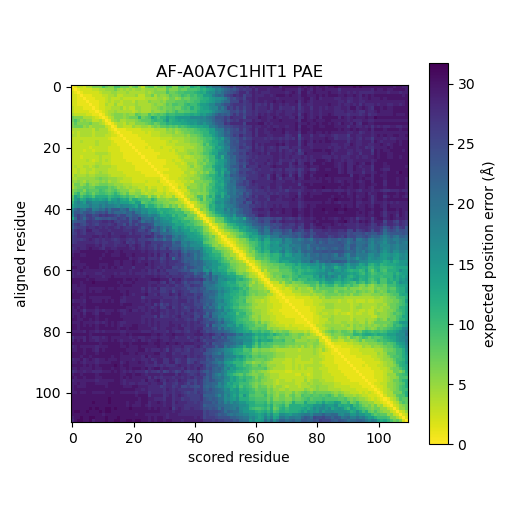 1.00 80.69 86 ASP A O 1
ATOM 705 N N . TYR A 1 87 ? 23.798 -13.004 -30.809 1.00 81.00 87 TYR A N 1
ATOM 706 C CA . TYR A 1 87 ? 23.086 -11.883 -31.422 1.00 81.00 87 TYR A CA 1
ATOM 707 C C . TYR A 1 87 ? 22.020 -11.302 -30.493 1.00 81.00 87 TYR A C 1
ATOM 709 O O . TYR A 1 87 ? 21.841 -10.089 -30.477 1.00 81.00 87 TYR A O 1
ATOM 717 N N . GLN A 1 88 ? 21.350 -12.120 -29.677 1.00 79.69 88 GLN A N 1
ATOM 718 C CA . GLN A 1 88 ? 20.394 -11.618 -28.682 1.00 79.69 88 GLN A CA 1
ATOM 719 C C . GLN A 1 88 ? 21.067 -10.684 -27.668 1.00 79.69 88 GLN A C 1
ATOM 721 O O . GLN A 1 88 ? 20.487 -9.663 -27.294 1.00 79.69 88 GLN A O 1
ATOM 726 N N . ASP A 1 89 ? 22.292 -11.003 -27.251 1.00 85.38 89 ASP A N 1
ATOM 727 C CA . ASP A 1 89 ? 23.053 -10.164 -26.324 1.00 85.38 89 ASP A CA 1
ATOM 728 C C . ASP A 1 89 ? 23.517 -8.853 -26.973 1.00 85.38 89 ASP A C 1
ATOM 730 O O . ASP A 1 89 ? 23.514 -7.807 -26.321 1.00 85.38 89 ASP A O 1
ATOM 734 N N . LEU A 1 90 ? 23.864 -8.875 -28.264 1.00 87.31 90 LEU A N 1
ATOM 735 C CA . LEU A 1 90 ? 24.162 -7.657 -29.028 1.00 87.31 90 LEU A CA 1
ATOM 736 C C . LEU A 1 90 ? 22.922 -6.775 -29.213 1.00 87.31 90 LEU A C 1
ATOM 738 O O . LEU A 1 90 ? 23.002 -5.565 -29.006 1.00 87.31 90 LEU A O 1
ATOM 742 N N . ILE A 1 91 ? 21.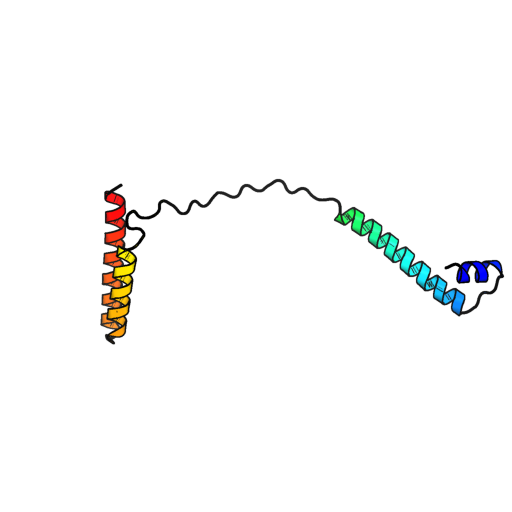780 -7.381 -29.545 1.00 84.44 91 ILE A N 1
ATOM 743 C CA . ILE A 1 91 ? 20.496 -6.689 -29.708 1.00 84.44 91 ILE A CA 1
ATOM 744 C C . ILE A 1 91 ? 20.121 -5.976 -28.404 1.00 84.44 91 ILE A C 1
ATOM 746 O O . ILE A 1 91 ? 19.828 -4.784 -28.427 1.00 84.44 91 ILE A O 1
ATOM 750 N N . LYS A 1 92 ? 20.206 -6.658 -27.254 1.00 85.62 92 LYS A N 1
ATOM 751 C CA . LYS A 1 92 ? 19.941 -6.040 -25.943 1.00 85.62 92 LYS A CA 1
ATOM 752 C C . LYS A 1 92 ? 20.839 -4.833 -25.682 1.00 85.62 92 LYS A C 1
ATOM 754 O O . LYS A 1 92 ? 20.327 -3.757 -25.408 1.00 85.62 92 LYS A O 1
ATOM 759 N N . LYS A 1 93 ? 22.157 -4.984 -25.854 1.00 88.25 93 LYS A N 1
ATOM 760 C CA . LYS A 1 93 ? 23.120 -3.888 -25.639 1.00 88.25 93 LYS A CA 1
ATOM 761 C C . LYS A 1 93 ? 22.846 -2.674 -26.528 1.00 88.25 93 LYS A C 1
ATOM 763 O O . LYS A 1 93 ? 23.014 -1.546 -26.077 1.00 88.25 93 LYS A O 1
ATOM 768 N N . TYR A 1 94 ? 22.446 -2.900 -27.778 1.00 87.75 94 TYR A N 1
ATOM 769 C CA . TYR A 1 94 ? 22.086 -1.829 -28.705 1.00 87.75 94 TYR A CA 1
ATOM 770 C C . TYR A 1 94 ? 20.834 -1.076 -28.243 1.00 87.75 94 TYR A C 1
ATOM 772 O O . TYR A 1 94 ? 20.844 0.151 -28.163 1.00 87.75 94 TYR A O 1
ATOM 780 N N . PHE A 1 95 ? 19.779 -1.807 -27.882 1.00 84.88 95 PHE A N 1
ATOM 781 C CA . PHE A 1 95 ? 18.539 -1.205 -27.401 1.00 84.88 95 PHE A CA 1
ATOM 782 C C . PHE A 1 95 ? 18.710 -0.500 -26.045 1.00 84.88 95 PHE A C 1
ATOM 784 O O . PHE A 1 95 ? 18.139 0.568 -25.848 1.00 84.88 95 PHE A O 1
ATOM 791 N N . ASP A 1 96 ? 19.558 -1.020 -25.155 1.00 86.00 96 ASP A N 1
ATOM 792 C CA . ASP A 1 96 ? 19.915 -0.354 -23.896 1.00 86.00 96 ASP A CA 1
ATOM 793 C C . ASP A 1 96 ? 20.649 0.977 -24.142 1.00 86.00 96 ASP A C 1
ATOM 795 O O . ASP A 1 96 ? 20.405 1.966 -23.447 1.00 86.00 96 ASP A O 1
ATOM 799 N N . ALA A 1 97 ? 21.533 1.025 -25.146 1.00 87.19 97 ALA A N 1
ATOM 800 C CA . ALA A 1 97 ? 22.210 2.258 -25.541 1.00 87.19 97 ALA A CA 1
ATOM 801 C C . ALA A 1 97 ? 21.228 3.291 -26.120 1.00 87.19 97 ALA A C 1
ATOM 803 O O . ALA A 1 97 ? 21.306 4.459 -25.747 1.00 87.19 97 ALA A O 1
ATOM 804 N N . LEU A 1 98 ? 20.274 2.856 -26.953 1.00 84.69 98 LEU A N 1
ATOM 805 C CA . LEU A 1 98 ? 19.230 3.725 -27.507 1.00 84.69 98 LEU A CA 1
ATOM 806 C C . LEU A 1 98 ? 18.322 4.326 -26.428 1.00 84.69 98 LEU A C 1
ATOM 808 O O . LEU A 1 98 ? 18.008 5.511 -26.494 1.00 84.69 98 LEU A O 1
ATOM 812 N N . ILE A 1 99 ? 17.916 3.533 -25.431 1.00 82.00 99 ILE A N 1
ATOM 813 C CA . I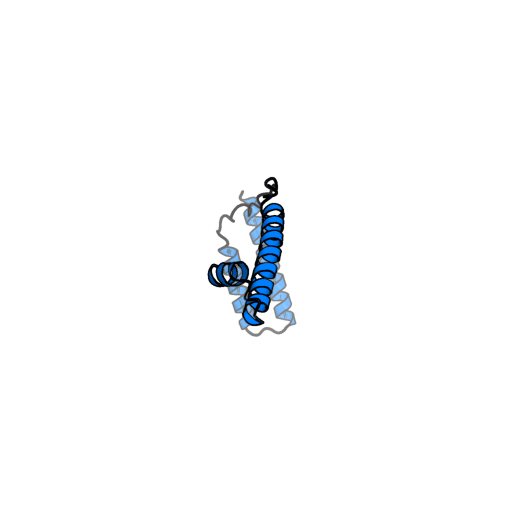LE A 1 99 ? 17.098 4.027 -24.311 1.00 82.00 99 ILE A CA 1
ATOM 814 C C . ILE A 1 99 ? 17.876 5.099 -23.544 1.00 82.00 99 ILE A C 1
ATOM 816 O O . ILE A 1 99 ? 17.370 6.196 -23.322 1.00 82.00 99 ILE A O 1
ATOM 820 N N . LYS A 1 100 ? 19.146 4.822 -23.230 1.00 81.50 100 LYS A N 1
ATOM 821 C CA . LYS A 1 100 ? 20.009 5.765 -22.516 1.00 81.50 100 LYS A CA 1
ATOM 822 C C . LYS A 1 100 ? 20.210 7.076 -23.280 1.00 81.50 100 LYS A C 1
ATOM 824 O O . LYS A 1 100 ? 20.233 8.131 -22.659 1.00 81.50 100 LYS A O 1
ATOM 829 N N . GLU A 1 101 ? 20.352 7.023 -24.600 1.00 78.75 101 GLU A N 1
ATOM 830 C CA . GLU A 1 101 ? 20.445 8.214 -25.452 1.00 78.75 101 GLU A CA 1
ATOM 831 C C . GLU A 1 101 ? 19.122 8.997 -25.474 1.00 78.75 101 GLU A C 1
ATOM 833 O O . GLU A 1 101 ? 19.127 10.213 -25.294 1.00 78.75 101 GLU A O 1
ATOM 838 N N . SER A 1 102 ? 17.981 8.306 -25.573 1.00 70.81 102 SER A N 1
ATOM 839 C CA . SER A 1 102 ? 16.661 8.951 -25.536 1.00 70.81 102 SER A CA 1
ATOM 840 C C . SER A 1 102 ? 16.323 9.608 -24.194 1.00 70.81 102 SER A C 1
ATOM 842 O O . SER A 1 102 ? 15.629 10.625 -24.169 1.00 70.81 102 SER A O 1
ATOM 844 N N . ASP A 1 103 ? 16.833 9.061 -23.089 1.00 67.81 103 ASP A N 1
ATOM 845 C CA . ASP A 1 103 ? 16.669 9.642 -21.757 1.00 67.81 103 ASP A CA 1
ATOM 846 C C . ASP A 1 103 ? 17.545 10.902 -21.593 1.00 67.81 103 ASP A C 1
ATOM 848 O O . ASP A 1 103 ? 17.097 11.885 -21.007 1.00 67.81 103 ASP A O 1
ATOM 852 N N . ILE A 1 104 ? 18.751 10.927 -22.180 1.00 63.03 104 ILE A N 1
ATOM 853 C CA . ILE A 1 104 ? 19.651 12.098 -22.172 1.00 63.03 104 ILE A CA 1
ATOM 854 C C . ILE A 1 104 ? 19.083 13.255 -23.013 1.00 63.03 104 ILE A C 1
ATOM 856 O O . ILE A 1 104 ? 19.168 14.413 -22.603 1.00 63.03 104 ILE A O 1
ATOM 860 N N . ASP A 1 105 ? 18.479 12.962 -24.166 1.00 59.41 105 ASP A N 1
ATOM 861 C CA . ASP A 1 105 ? 17.866 13.978 -25.035 1.00 59.41 105 ASP A CA 1
ATOM 862 C C . ASP A 1 105 ? 16.632 14.651 -24.405 1.00 59.41 105 ASP A C 1
ATOM 864 O O . ASP A 1 105 ? 16.356 15.822 -24.683 1.00 59.41 105 ASP A O 1
ATOM 868 N N . ASN A 1 106 ? 15.888 13.935 -23.554 1.00 56.88 106 ASN A N 1
ATOM 869 C CA . ASN A 1 106 ? 14.762 14.506 -22.805 1.00 56.88 106 ASN A CA 1
ATOM 870 C C . ASN A 1 106 ? 15.228 15.457 -21.684 1.00 56.88 106 ASN A C 1
ATOM 872 O O . ASN A 1 106 ? 14.533 16.427 -21.386 1.00 56.88 106 ASN A O 1
ATOM 876 N N . ASP A 1 107 ? 16.415 15.236 -21.111 1.00 54.09 107 ASP A N 1
ATOM 877 C CA . ASP A 1 107 ? 17.002 16.128 -20.100 1.00 54.09 107 ASP A CA 1
ATOM 878 C C . ASP A 1 107 ? 17.592 17.417 -20.710 1.00 54.09 107 ASP A C 1
ATOM 880 O O . ASP A 1 107 ? 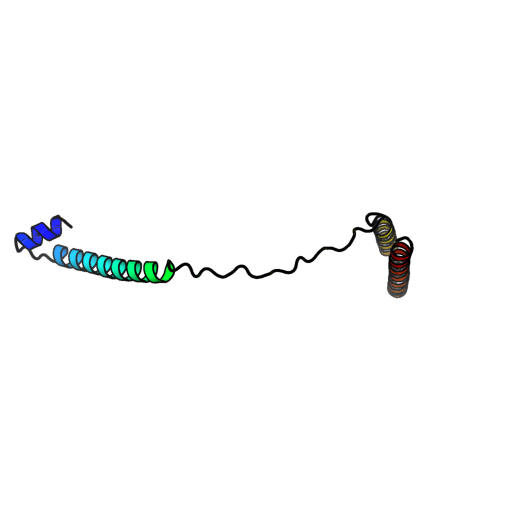17.627 18.444 -20.038 1.00 54.09 107 ASP A O 1
ATOM 884 N N . GLN A 1 108 ? 18.036 17.411 -21.977 1.00 52.59 108 GLN A N 1
ATOM 885 C CA . GLN A 1 108 ? 18.617 18.603 -22.630 1.00 52.59 108 GLN A CA 1
ATOM 886 C C . GLN A 1 108 ? 17.593 19.580 -23.226 1.00 52.59 108 GLN A C 1
ATOM 888 O O . GLN A 1 108 ? 17.957 20.697 -23.601 1.00 52.59 108 GLN A O 1
ATOM 893 N N . LYS A 1 109 ? 16.328 19.169 -23.359 1.00 47.94 109 LYS A N 1
ATOM 894 C CA . LYS A 1 109 ? 15.239 20.022 -23.863 1.00 47.94 109 LYS A CA 1
ATOM 895 C C . LYS A 1 109 ? 14.457 20.758 -22.769 1.00 47.94 109 LYS A C 1
ATOM 897 O O . LYS A 1 109 ? 13.596 21.562 -23.126 1.00 47.94 109 LYS A O 1
ATOM 902 N N . ASN A 1 110 ? 14.779 20.508 -21.497 1.00 42.09 110 ASN A N 1
ATOM 903 C CA . ASN A 1 110 ? 14.231 21.205 -20.330 1.00 42.09 110 ASN A CA 1
ATOM 904 C C . ASN A 1 110 ? 15.088 22.404 -19.904 1.00 42.09 110 ASN A C 1
ATOM 906 O O . ASN A 1 110 ? 16.330 22.267 -19.854 1.00 42.09 110 ASN A O 1
#

Mean predicted aligned error: 17.95 Å

Radius of gyration: 38.54 Å; Cα contacts (8 Å, |Δi|>4): 23; chains: 1; bounding box: 60×52×88 Å

Sequence (110 aa):
MEDVVKDLQQQNISRRTINRQQQILQRLLDAQKSARKQDYSRKRKGETGKYYPAINPGALPDDLGEKNSQIQRDLLRALKEGYTKDYQDLIKKYFDALIKESDIDNDQKN

pLDDT: mean 77.68, std 10.22, range [42.09, 92.31]

Foldseek 3Di:
DVVLVVCVVVVNDDPVSVVVVVVVVVVVVVVVVVVVVCVVVPPPPPDDDDDDPDPDVDDQQPVNCPVVVVLVVVLVVVVVVDDDPVVNVVSVVVSVVVVVVVVVVSVVVD

Secondary structure (DSSP, 8-state):
-HHHHHHHHTT---HHHHHHHHHHHHHHHHHHHHHHHHHHH-S---PPPPPPP-----PPPTTTTHHHHHHHHHHHHHHHT---HHHHHHHHHHHHHHHHHHHHHHHHT-